Protein AF-A0A4Q3KQG5-F1 (afdb_monomer_lite)

pLDDT: mean 88.81, std 13.02, range [43.44, 97.62]

Secondary structure (DSSP, 8-state):
--HHHHHHHSSSPPEE-TTT--SS-EEEEETTTEEEEEEGGGTEEEETTSS-EESHHHHHHHH-TT--HHHHHHHHHTTTTPPPSS----------TT---HHHHHHHSEEP-TTSHHHHIIIIIS---HHHHHHHHHTT-EEE-GGG-EEE-

Sequence (153 aa):
MNCAALLERMPPPWRLDKAESTRECLKYRRGQGEIIIVNHGGHGWWDAGSTAKGDVFGLVQHLRPDLNFGHARKLLREMVGLQPSFPEHERVRSRGEGGAPAAERWSAAKPLRPGSRAWRYLAEVRRLPGPVLRAAAAADAIREGAYGTAWFA

Foldseek 3Di:
DFLLLVQCPDPVHWDWPPVPADLAWIWTDDDPQWIKIAGPLRQKIDTPVDRQIDGNLSSCCVVPVVDDSVRSVVVCVVCPPPDHPDHSPPPPPPCPVVPPPPVVQLVPFAQDDPPFLQNCCCCVVVVDDPVVSVVCSVVSQWTQHPPRHIDGD

Structure (mmCIF, N/CA/C/O backbone):
data_AF-A0A4Q3KQG5-F1
#
_entry.id   AF-A0A4Q3KQG5-F1
#
loop_
_atom_site.group_PDB
_atom_site.id
_atom_site.type_symbol
_atom_site.label_atom_id
_atom_site.label_alt_id
_atom_site.label_comp_id
_atom_site.label_asym_id
_atom_site.label_entity_id
_atom_site.label_seq_id
_atom_site.pdbx_PDB_ins_code
_atom_site.Cartn_x
_atom_site.Cartn_y
_atom_site.Cartn_z
_atom_site.occupancy
_atom_site.B_iso_or_equiv
_atom_site.auth_seq_id
_atom_site.auth_comp_id
_atom_site.auth_asym_id
_atom_site.auth_atom_id
_atom_site.pdbx_PDB_model_num
ATOM 1 N N . MET A 1 1 ? -15.084 -6.776 4.725 1.00 81.62 1 MET A N 1
ATOM 2 C CA . MET A 1 1 ? -15.107 -5.914 5.927 1.00 81.62 1 MET A CA 1
ATOM 3 C C . MET A 1 1 ? -13.943 -4.952 5.832 1.00 81.62 1 MET A C 1
ATOM 5 O O . MET A 1 1 ? -12.859 -5.401 5.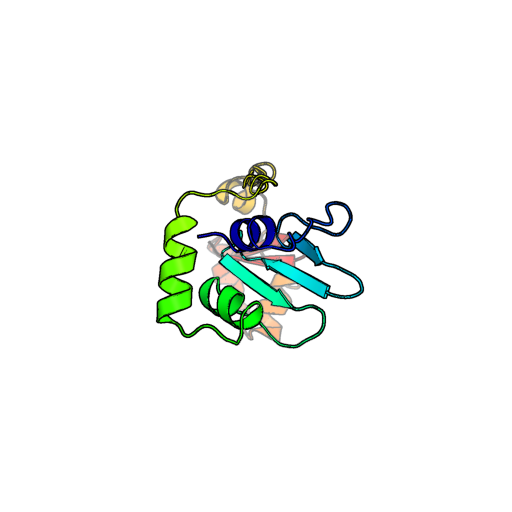473 1.00 81.62 1 MET A O 1
ATOM 9 N N . ASN A 1 2 ? -14.198 -3.662 6.052 1.00 90.06 2 ASN A N 1
ATOM 10 C CA . ASN A 1 2 ? -13.266 -2.579 5.750 1.00 90.06 2 ASN A CA 1
ATOM 11 C C . ASN A 1 2 ? -12.770 -1.928 7.057 1.00 90.06 2 ASN A C 1
ATOM 13 O O . ASN A 1 2 ? -13.576 -1.505 7.886 1.00 90.06 2 ASN A O 1
ATOM 17 N N . CYS A 1 3 ? -11.451 -1.860 7.242 1.00 94.69 3 CYS A N 1
ATOM 18 C CA . CYS A 1 3 ? -10.794 -1.274 8.411 1.00 94.69 3 CYS A CA 1
ATOM 19 C C . CYS A 1 3 ? -11.150 0.208 8.594 1.00 94.69 3 CYS A C 1
ATOM 21 O O . CYS A 1 3 ? -11.302 0.664 9.723 1.00 94.69 3 CYS A O 1
ATOM 23 N N . ALA A 1 4 ? -11.353 0.948 7.502 1.00 93.94 4 ALA A N 1
ATOM 24 C CA . ALA A 1 4 ? -11.764 2.346 7.555 1.00 93.94 4 ALA A CA 1
ATOM 25 C C . ALA A 1 4 ? -13.156 2.512 8.189 1.00 93.94 4 ALA A C 1
ATOM 27 O O . ALA A 1 4 ? -13.348 3.365 9.052 1.00 93.94 4 ALA A O 1
ATOM 28 N N . ALA A 1 5 ? -14.111 1.642 7.838 1.00 93.44 5 ALA A N 1
ATOM 29 C CA . ALA A 1 5 ? -15.452 1.677 8.421 1.00 93.44 5 ALA A CA 1
ATOM 30 C C . ALA A 1 5 ? -15.425 1.406 9.938 1.00 93.44 5 ALA A C 1
ATOM 32 O O . ALA A 1 5 ? -16.149 2.054 10.692 1.00 93.44 5 ALA A O 1
ATOM 33 N N . LEU A 1 6 ? -14.562 0.486 10.390 1.00 94.50 6 LEU A N 1
ATOM 34 C CA . LEU A 1 6 ? -14.341 0.219 11.815 1.00 94.50 6 LEU A CA 1
ATOM 35 C C . LEU A 1 6 ? -13.820 1.470 12.543 1.00 94.50 6 LEU A C 1
ATOM 37 O O . LEU A 1 6 ? -14.382 1.861 13.565 1.00 94.50 6 LEU A O 1
ATOM 41 N N . LEU A 1 7 ? -12.783 2.114 12.001 1.00 95.00 7 LEU A N 1
ATOM 42 C CA . LEU A 1 7 ? -12.155 3.304 12.589 1.00 95.00 7 LEU A CA 1
ATOM 43 C C . LEU A 1 7 ? -13.133 4.477 12.742 1.00 95.00 7 LEU A C 1
ATOM 45 O O . LEU A 1 7 ? -13.139 5.150 13.772 1.00 95.00 7 LEU A O 1
ATOM 49 N N . GLU A 1 8 ? -13.989 4.699 11.747 1.00 93.06 8 GLU A N 1
ATOM 50 C CA . GLU A 1 8 ? -14.978 5.782 11.764 1.00 93.06 8 GLU A CA 1
ATOM 51 C C . GLU A 1 8 ? -16.131 5.536 12.749 1.00 93.06 8 GLU A C 1
ATOM 53 O O . GLU A 1 8 ? -16.703 6.485 13.285 1.00 93.06 8 GLU A O 1
ATOM 58 N N . ARG A 1 9 ? -16.489 4.268 12.988 1.00 90.81 9 ARG A N 1
ATOM 59 C CA . ARG A 1 9 ? -17.608 3.873 13.863 1.00 90.81 9 ARG A CA 1
ATOM 60 C C . ARG A 1 9 ? -17.202 3.707 15.324 1.00 90.81 9 ARG A C 1
ATOM 62 O O . ARG A 1 9 ? -18.060 3.778 16.202 1.00 90.81 9 ARG A O 1
ATOM 69 N N . MET A 1 10 ? -15.926 3.453 15.594 1.00 88.19 10 MET A N 1
ATOM 70 C CA . MET A 1 10 ? -15.432 3.243 16.950 1.00 88.19 10 MET A CA 1
ATOM 71 C C . MET A 1 10 ? -15.351 4.550 17.748 1.00 88.19 10 MET A C 1
ATOM 73 O O . MET A 1 10 ? -14.729 5.488 17.273 1.00 88.19 10 MET A O 1
ATOM 77 N N . PRO A 1 11 ? -15.883 4.628 18.979 1.00 87.31 11 PRO A N 1
ATOM 78 C CA . PRO A 1 11 ? -15.710 5.798 19.837 1.00 87.31 11 PRO A CA 1
ATOM 79 C C . PRO A 1 11 ? -14.364 5.764 20.604 1.00 87.31 11 PRO A C 1
ATOM 81 O O . PRO A 1 11 ? -14.019 4.720 21.161 1.00 87.31 11 PRO A O 1
ATOM 84 N N . PRO A 1 12 ? -13.614 6.884 20.696 1.00 88.31 12 PRO A N 1
ATOM 85 C CA . PRO A 1 12 ? -13.819 8.118 19.943 1.00 88.31 12 PRO A CA 1
ATOM 86 C C . PRO A 1 12 ? -13.478 7.924 18.453 1.00 88.31 12 PRO A C 1
ATOM 88 O O . PRO A 1 12 ? -12.493 7.239 18.153 1.00 88.31 12 PRO A O 1
ATOM 91 N N . PRO A 1 13 ? -14.267 8.526 17.537 1.00 88.50 13 PRO A N 1
ATOM 92 C CA . PRO A 1 13 ? -14.144 8.283 16.105 1.00 88.50 13 PRO A CA 1
ATOM 93 C C . PRO A 1 13 ? -12.810 8.778 15.574 1.00 88.50 13 PRO A C 1
ATOM 95 O O . PRO A 1 13 ? -12.395 9.914 15.828 1.00 88.50 13 PRO A O 1
ATOM 98 N N . TRP A 1 14 ? -12.167 7.927 14.784 1.00 94.50 14 TRP A N 1
ATOM 99 C CA . TRP A 1 14 ? -11.027 8.328 13.980 1.00 94.50 14 TRP A CA 1
ATOM 100 C C . TRP A 1 14 ? -11.504 9.177 12.808 1.00 94.50 14 TRP A C 1
ATOM 102 O O . TRP A 1 14 ? -12.531 8.896 12.187 1.00 94.50 14 TRP A O 1
ATOM 112 N N . ARG A 1 15 ? -10.742 10.219 12.483 1.00 93.38 15 ARG A N 1
ATOM 113 C CA . ARG A 1 15 ? -11.050 11.118 11.372 1.00 93.38 15 ARG A CA 1
ATOM 114 C C . ARG A 1 15 ? -10.072 10.896 10.236 1.00 93.38 15 ARG A C 1
ATOM 116 O O . ARG A 1 15 ? -8.865 10.841 10.456 1.00 93.38 15 ARG A O 1
ATOM 123 N N . LEU A 1 16 ? -10.600 10.795 9.024 1.00 92.94 16 LEU A N 1
ATOM 124 C CA . LEU A 1 16 ? -9.782 10.723 7.825 1.00 92.94 16 LEU A CA 1
ATOM 125 C C . LEU A 1 16 ? -9.052 12.053 7.605 1.00 92.94 16 LEU A C 1
ATOM 127 O O . LEU A 1 16 ? -9.684 13.102 7.463 1.00 92.94 16 LEU A O 1
ATOM 131 N N . ASP A 1 17 ? -7.730 11.990 7.511 1.00 91.94 17 ASP A N 1
ATOM 132 C CA . ASP A 1 17 ? -6.897 13.078 7.020 1.00 91.94 17 ASP A CA 1
ATOM 133 C C . ASP A 1 17 ? -6.852 13.008 5.492 1.00 91.94 17 ASP A C 1
ATOM 135 O O . ASP A 1 17 ? -6.023 12.317 4.898 1.00 91.94 17 ASP A O 1
ATOM 139 N N . LYS A 1 18 ? -7.799 13.693 4.844 1.00 87.81 18 LYS A N 1
ATOM 140 C CA . LYS A 1 18 ? -7.926 13.686 3.379 1.00 87.81 18 LYS A CA 1
ATOM 141 C C . LYS A 1 18 ? -6.715 14.301 2.678 1.00 87.81 18 LYS A C 1
ATOM 143 O O . LYS A 1 18 ? -6.398 13.868 1.578 1.00 87.81 18 LYS A O 1
ATOM 148 N N . ALA A 1 19 ? -6.072 15.294 3.292 1.00 86.75 19 ALA A N 1
ATOM 149 C CA . ALA A 1 19 ? -4.945 16.002 2.689 1.00 86.75 19 ALA A CA 1
ATOM 150 C C . ALA A 1 19 ? -3.707 15.102 2.596 1.00 86.75 19 ALA A C 1
ATOM 152 O O . ALA A 1 19 ? -2.976 15.142 1.613 1.00 86.75 19 ALA A O 1
ATOM 153 N N . GLU A 1 20 ? -3.517 14.247 3.598 1.00 88.50 20 GLU A N 1
ATOM 154 C CA . GLU A 1 20 ? -2.361 13.359 3.698 1.00 88.50 20 GLU A CA 1
ATOM 155 C C . GLU A 1 20 ? -2.639 11.918 3.243 1.00 88.50 20 GLU A C 1
ATOM 157 O O . GLU A 1 20 ? -1.758 11.057 3.341 1.00 88.50 20 GLU A O 1
ATOM 162 N N . SER A 1 21 ? -3.853 11.634 2.772 1.00 90.25 21 SER A N 1
ATOM 163 C CA . SER A 1 21 ? -4.251 10.325 2.251 1.00 90.25 21 SER A CA 1
ATOM 164 C C . SER A 1 21 ? -3.989 10.208 0.753 1.00 90.25 21 SER A C 1
ATOM 166 O O . SER A 1 21 ? -4.119 11.166 -0.003 1.00 90.25 21 SER A O 1
ATOM 168 N N . THR A 1 22 ? -3.685 8.995 0.301 1.00 86.69 22 THR A N 1
ATOM 169 C CA . THR A 1 22 ? -3.646 8.646 -1.122 1.00 86.69 22 THR A CA 1
ATOM 170 C C . THR A 1 22 ? -4.701 7.593 -1.438 1.00 86.69 22 THR A C 1
ATOM 172 O O . THR A 1 22 ? -5.285 6.980 -0.546 1.00 86.69 22 THR A O 1
ATOM 175 N N . ARG A 1 23 ? -4.911 7.335 -2.733 1.00 79.88 23 ARG A N 1
ATOM 176 C CA . ARG A 1 23 ? -5.852 6.320 -3.231 1.00 79.88 23 ARG A CA 1
ATOM 177 C C . ARG A 1 23 ? -5.654 4.931 -2.607 1.00 79.88 23 ARG A C 1
ATOM 179 O O . ARG A 1 23 ? -6.626 4.215 -2.408 1.00 79.88 23 ARG A O 1
ATOM 186 N N . GLU A 1 24 ? -4.409 4.541 -2.338 1.00 85.56 24 GLU A N 1
ATOM 187 C CA . GLU A 1 24 ? -4.064 3.201 -1.834 1.00 85.56 24 GLU A CA 1
ATOM 188 C C . GLU A 1 24 ? -3.755 3.184 -0.326 1.00 85.56 24 GLU A C 1
ATOM 190 O O . GLU A 1 24 ? -3.673 2.106 0.263 1.00 85.56 24 GLU A O 1
ATOM 195 N N . CYS A 1 25 ? -3.598 4.359 0.296 1.00 91.38 25 CYS A N 1
ATOM 196 C CA . CYS A 1 25 ? -3.255 4.515 1.709 1.00 91.38 25 CYS A CA 1
ATOM 197 C C . CYS A 1 25 ? -4.068 5.658 2.331 1.00 91.38 25 CYS A C 1
ATOM 199 O O . CYS A 1 25 ? -3.725 6.832 2.173 1.00 91.38 25 CYS A O 1
ATOM 201 N N . LEU A 1 26 ? -5.115 5.310 3.075 1.00 93.31 26 LEU A N 1
ATOM 202 C CA . LEU A 1 26 ? -5.955 6.258 3.803 1.00 93.31 26 LEU A CA 1
ATOM 203 C C . LEU A 1 26 ? -5.396 6.468 5.210 1.00 93.31 26 LEU A C 1
ATOM 205 O O . LEU A 1 26 ? -5.257 5.510 5.971 1.00 93.31 26 LEU A O 1
ATOM 209 N N . LYS A 1 27 ? -5.084 7.711 5.573 1.00 94.69 27 LYS A N 1
ATOM 210 C CA . LYS A 1 27 ? -4.557 8.062 6.894 1.00 94.69 27 LYS A CA 1
ATOM 211 C C . LYS A 1 27 ? -5.692 8.501 7.814 1.00 94.69 27 LYS A C 1
ATOM 213 O O . LYS A 1 27 ? -6.305 9.544 7.605 1.00 94.69 27 LYS A O 1
ATOM 218 N N . TYR A 1 28 ? -5.941 7.730 8.860 1.00 95.50 28 TYR A N 1
ATOM 219 C CA . TYR A 1 28 ? -6.895 8.048 9.914 1.00 95.50 28 TYR A CA 1
ATOM 220 C C . TYR A 1 28 ? -6.160 8.556 11.145 1.00 95.50 28 TYR A C 1
ATOM 222 O O . TYR A 1 28 ? -5.167 7.966 11.563 1.00 95.50 28 TYR A O 1
ATOM 230 N N . ARG A 1 29 ? -6.659 9.636 11.748 1.00 94.94 29 ARG A N 1
ATOM 231 C CA . ARG A 1 29 ? -6.074 10.251 12.941 1.00 94.94 29 ARG A CA 1
ATOM 232 C C . ARG A 1 29 ? -7.052 10.297 14.097 1.00 94.94 29 ARG A C 1
ATOM 234 O O . ARG A 1 29 ? -8.256 10.491 13.899 1.00 94.94 29 ARG A O 1
ATOM 241 N N . ARG A 1 30 ? -6.513 10.187 15.304 1.00 92.50 30 ARG A N 1
ATOM 242 C CA . ARG A 1 30 ? -7.246 10.380 16.552 1.00 92.50 30 ARG A CA 1
ATOM 243 C C . ARG A 1 30 ? -6.320 11.035 17.571 1.00 92.50 30 ARG A C 1
ATOM 245 O O . ARG A 1 30 ? -5.176 10.631 17.713 1.00 92.50 30 ARG A O 1
ATOM 252 N N . GLY A 1 31 ? -6.795 12.092 18.225 1.00 83.12 31 GLY A N 1
ATOM 253 C CA . GLY A 1 31 ? -5.991 12.826 19.205 1.00 83.12 31 GLY A CA 1
ATOM 254 C C . GLY A 1 31 ? -4.625 13.297 18.679 1.00 83.12 31 GLY A C 1
ATOM 255 O O . GLY A 1 31 ? -4.411 13.462 17.474 1.00 83.12 31 GLY A O 1
ATOM 256 N N . GLN A 1 32 ? -3.696 13.527 19.607 1.00 82.44 32 GLN A N 1
ATOM 257 C CA . GLN A 1 32 ? -2.328 13.924 19.292 1.00 82.44 32 GLN A CA 1
ATOM 258 C C . GLN A 1 32 ? -1.473 12.679 19.033 1.00 82.44 32 GLN A C 1
ATOM 260 O O . GLN A 1 32 ? -1.213 11.897 19.942 1.00 82.44 32 GLN A O 1
ATOM 265 N N . GLY A 1 33 ? -1.001 12.519 17.797 1.00 81.12 33 GLY A N 1
ATOM 266 C CA . GLY A 1 33 ? 0.003 11.511 17.444 1.00 81.12 33 GLY A CA 1
ATOM 267 C C . GLY A 1 33 ? -0.523 10.113 17.108 1.00 81.12 33 GLY A C 1
ATOM 268 O O . GLY A 1 33 ? 0.261 9.319 16.598 1.00 81.12 33 GLY A O 1
ATOM 269 N N . GLU A 1 34 ? -1.811 9.803 17.296 1.00 93.56 34 GLU A N 1
ATOM 270 C CA . GLU A 1 34 ? -2.348 8.512 16.847 1.00 93.56 34 GLU A CA 1
ATOM 271 C C . GLU A 1 34 ? -2.696 8.575 15.356 1.00 93.56 34 GLU A C 1
ATOM 273 O O . GLU A 1 34 ? -3.536 9.373 14.919 1.00 93.56 34 GLU A O 1
ATOM 278 N N . ILE A 1 35 ? -2.043 7.726 14.561 1.00 96.06 35 ILE A N 1
ATOM 279 C CA . ILE A 1 35 ? -2.251 7.649 13.116 1.00 96.06 35 ILE A CA 1
ATOM 280 C C . ILE A 1 35 ? -2.299 6.177 12.708 1.00 96.06 35 ILE A C 1
ATOM 282 O O . ILE A 1 35 ? -1.301 5.468 12.794 1.00 96.06 35 ILE A O 1
ATOM 286 N N . ILE A 1 36 ? -3.450 5.739 12.205 1.00 97.00 36 ILE A N 1
ATOM 287 C CA . ILE A 1 36 ? -3.632 4.414 11.611 1.00 97.00 36 ILE A CA 1
ATOM 288 C C . ILE A 1 36 ? -3.770 4.594 10.106 1.00 97.00 36 ILE A C 1
ATOM 290 O O . ILE A 1 36 ? -4.558 5.411 9.630 1.00 97.00 36 ILE A O 1
ATOM 294 N N . ILE A 1 37 ? -3.003 3.828 9.343 1.00 96.50 37 ILE A N 1
ATOM 295 C CA . ILE A 1 37 ? -2.993 3.897 7.887 1.00 96.50 37 ILE A CA 1
ATOM 296 C C . ILE A 1 37 ? -3.660 2.643 7.348 1.00 96.50 37 ILE A C 1
ATOM 298 O O . ILE A 1 37 ? -3.148 1.538 7.506 1.00 96.50 37 ILE A O 1
ATOM 302 N N . VAL A 1 38 ? -4.807 2.827 6.703 1.00 96.19 38 VAL A N 1
ATOM 303 C CA . VAL A 1 38 ? -5.584 1.768 6.062 1.00 96.19 38 VAL A CA 1
ATOM 304 C C . VAL A 1 38 ? -5.124 1.616 4.617 1.00 96.19 38 VAL A C 1
ATOM 306 O O . VAL A 1 38 ? -5.054 2.591 3.871 1.00 96.19 38 VAL A O 1
ATOM 309 N N . ASN A 1 39 ? -4.814 0.390 4.213 1.00 93.62 39 ASN A N 1
ATOM 310 C CA . ASN A 1 39 ? -4.291 0.062 2.891 1.00 93.62 39 ASN A CA 1
ATOM 311 C C . ASN A 1 39 ? -4.992 -1.177 2.307 1.00 93.62 39 ASN A C 1
ATOM 313 O O . ASN A 1 39 ? -5.991 -1.664 2.844 1.00 93.62 39 ASN A O 1
ATOM 317 N N . HIS A 1 40 ? -4.499 -1.663 1.163 1.00 92.38 40 HIS A N 1
ATOM 318 C CA . HIS A 1 40 ? -5.027 -2.854 0.486 1.00 92.38 40 HIS A CA 1
ATOM 319 C C . HIS A 1 40 ? -6.548 -2.787 0.257 1.00 92.38 40 HIS A C 1
ATOM 321 O O . HIS A 1 40 ? -7.268 -3.752 0.509 1.00 92.38 40 HIS A O 1
ATOM 327 N N . GLY A 1 41 ? -7.043 -1.624 -0.182 1.00 87.94 41 GLY A N 1
ATOM 328 C CA . GLY A 1 41 ? -8.474 -1.406 -0.420 1.00 87.94 41 GLY A CA 1
ATOM 329 C C . GLY A 1 41 ? -9.339 -1.509 0.839 1.00 87.94 41 GLY A C 1
ATOM 330 O O . GLY A 1 41 ? -10.487 -1.915 0.753 1.00 87.94 41 GLY A O 1
ATOM 331 N N . GLY A 1 42 ? -8.795 -1.210 2.022 1.00 91.44 42 GLY A N 1
ATOM 332 C CA . GLY A 1 42 ? -9.537 -1.307 3.280 1.00 91.44 42 GLY A CA 1
ATOM 333 C C . GLY A 1 42 ? -9.366 -2.629 4.022 1.00 91.44 42 GLY A C 1
ATOM 334 O O . GLY A 1 42 ? -9.871 -2.772 5.134 1.00 91.44 42 GLY A O 1
ATOM 335 N N . HIS A 1 43 ? -8.662 -3.604 3.448 1.00 93.31 43 HIS A N 1
ATOM 336 C CA . HIS A 1 43 ? -8.487 -4.919 4.068 1.00 93.31 43 HIS A CA 1
ATOM 337 C C . HIS A 1 43 ? -7.264 -5.026 4.977 1.00 93.31 43 HIS A C 1
ATOM 339 O O . HIS A 1 43 ? -7.182 -5.976 5.753 1.00 93.31 43 HIS A O 1
ATOM 345 N N . GLY A 1 44 ? -6.345 -4.065 4.902 1.00 95.69 44 GLY A N 1
ATOM 346 C CA . GLY A 1 44 ? -5.169 -4.012 5.757 1.00 95.69 44 GLY A CA 1
ATOM 347 C C . GLY A 1 44 ? -5.040 -2.680 6.480 1.00 95.69 44 GLY A C 1
ATOM 348 O O . GLY A 1 44 ? -5.637 -1.671 6.095 1.00 95.69 44 GLY A O 1
ATOM 349 N N . TRP A 1 45 ? -4.235 -2.686 7.534 1.00 97.62 45 TRP A N 1
ATOM 350 C CA . TRP A 1 45 ? -3.842 -1.480 8.247 1.00 97.62 45 TRP A CA 1
ATOM 351 C C . TRP A 1 45 ? -2.444 -1.625 8.849 1.00 97.62 45 TRP A C 1
ATOM 353 O O . TRP A 1 45 ? -1.944 -2.739 9.034 1.00 97.62 45 TRP A O 1
ATOM 363 N N . TRP A 1 46 ? -1.839 -0.491 9.187 1.00 97.62 46 TRP A N 1
ATOM 364 C CA . TRP A 1 46 ? -0.672 -0.408 10.060 1.00 97.62 46 TRP A CA 1
ATOM 365 C C . TRP A 1 46 ? -0.698 0.883 10.887 1.00 97.62 46 TRP A C 1
ATOM 367 O O . TRP A 1 46 ? -1.315 1.872 10.489 1.00 97.62 46 TRP A O 1
ATOM 377 N N . ASP A 1 47 ? -0.068 0.856 12.056 1.00 96.69 47 ASP A N 1
ATOM 378 C CA . ASP A 1 47 ? 0.049 1.993 12.974 1.00 96.69 47 ASP A CA 1
ATOM 379 C C . ASP A 1 47 ? 1.338 2.766 12.704 1.00 96.69 47 ASP A C 1
ATOM 381 O O . ASP A 1 47 ? 2.424 2.194 12.734 1.00 96.69 47 ASP A O 1
ATOM 385 N N . ALA A 1 48 ? 1.232 4.070 12.440 1.00 94.69 48 ALA A N 1
ATOM 386 C CA . ALA A 1 48 ? 2.394 4.887 12.106 1.00 94.69 48 ALA A CA 1
ATOM 387 C C . ALA A 1 48 ? 3.332 5.134 13.297 1.00 94.69 48 ALA A C 1
ATOM 389 O O . ALA A 1 48 ? 4.491 5.491 13.091 1.00 94.69 48 ALA A O 1
ATOM 390 N N . GLY A 1 49 ? 2.839 4.966 14.526 1.00 93.00 49 GLY A N 1
ATOM 391 C CA . GLY A 1 49 ? 3.628 5.100 15.747 1.00 93.00 49 GLY A CA 1
ATOM 392 C C . GLY A 1 49 ? 4.298 3.801 16.201 1.00 93.00 49 GLY A C 1
ATOM 393 O O . GLY A 1 49 ? 5.054 3.825 17.171 1.00 93.00 49 GLY A O 1
ATOM 394 N N . SER A 1 50 ? 4.034 2.666 15.544 1.00 93.12 50 SER A N 1
ATOM 395 C CA . SER A 1 50 ? 4.550 1.360 15.961 1.00 93.12 50 SER A CA 1
ATOM 396 C C . SER A 1 50 ? 4.826 0.429 14.771 1.00 93.12 50 SER A C 1
ATOM 398 O O . SER A 1 50 ? 4.848 0.840 13.615 1.00 93.12 50 SER A O 1
ATOM 400 N N . THR A 1 51 ? 5.103 -0.847 15.043 1.00 95.62 51 THR A N 1
ATOM 401 C CA . THR A 1 51 ? 5.249 -1.891 14.013 1.00 95.62 51 THR A CA 1
ATOM 402 C C . THR A 1 51 ? 3.972 -2.716 13.828 1.00 95.62 51 THR A C 1
ATOM 404 O O . THR A 1 51 ? 3.967 -3.678 13.051 1.00 95.62 51 THR A O 1
ATOM 407 N N . ALA A 1 52 ? 2.892 -2.361 14.536 1.00 97.31 52 ALA A N 1
ATOM 408 C CA . ALA A 1 52 ? 1.632 -3.085 14.506 1.00 97.31 52 ALA A CA 1
ATOM 409 C C . ALA A 1 52 ? 0.942 -2.946 13.143 1.00 97.31 52 ALA A C 1
ATOM 411 O O . ALA A 1 52 ? 0.885 -1.869 12.549 1.00 97.31 52 ALA A O 1
ATOM 412 N N . LYS A 1 53 ? 0.429 -4.069 12.640 1.00 97.62 53 LYS A N 1
ATOM 413 C CA . LYS A 1 53 ? -0.268 -4.177 11.358 1.00 97.62 53 LYS A CA 1
ATOM 414 C C . LYS A 1 53 ? -1.109 -5.439 11.326 1.00 97.62 53 LYS A C 1
ATOM 416 O O . LYS A 1 53 ? -0.833 -6.387 12.061 1.00 97.62 53 LYS A O 1
ATOM 421 N N . GLY A 1 54 ? -2.073 -5.496 10.420 1.00 97.38 54 GLY A N 1
ATOM 422 C CA . GLY A 1 54 ? -2.841 -6.715 10.216 1.00 97.38 54 GLY A CA 1
ATOM 423 C C . GLY A 1 54 ? -4.110 -6.497 9.419 1.00 97.38 54 GLY A C 1
ATOM 424 O O . GLY A 1 54 ? -4.203 -5.592 8.591 1.00 97.38 54 GLY A O 1
ATOM 425 N N . ASP A 1 55 ? -5.079 -7.360 9.690 1.00 96.19 55 ASP A N 1
ATOM 426 C CA . ASP A 1 55 ? -6.427 -7.294 9.148 1.00 96.19 55 ASP A CA 1
ATOM 427 C C . ASP A 1 55 ? -7.388 -6.601 10.129 1.00 96.19 55 ASP A C 1
ATOM 429 O O . ASP A 1 55 ? -6.998 -6.092 11.183 1.00 96.19 55 ASP A O 1
ATOM 433 N N . VAL A 1 56 ? -8.678 -6.608 9.798 1.00 95.50 56 VAL A N 1
ATOM 434 C CA . VAL A 1 56 ? -9.718 -5.981 10.619 1.00 95.50 56 VAL A CA 1
ATOM 435 C C . VAL A 1 56 ? -9.858 -6.60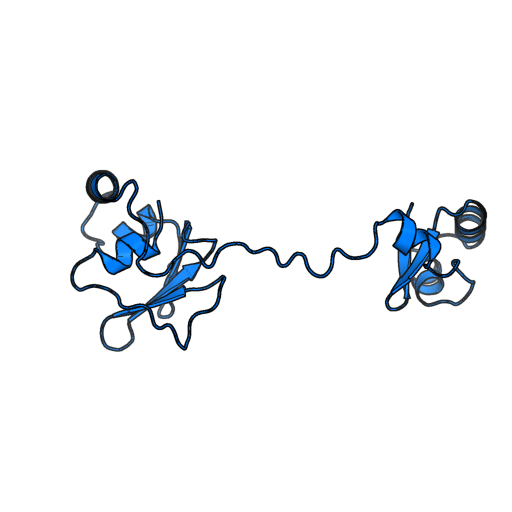2 12.020 1.00 95.50 56 VAL A C 1
ATOM 437 O O . VAL A 1 56 ? -10.225 -5.893 12.953 1.00 95.50 56 VAL A O 1
ATOM 440 N N . PHE A 1 57 ? -9.548 -7.890 12.210 1.00 95.81 57 PHE A N 1
ATOM 441 C CA . PHE A 1 57 ? -9.581 -8.515 13.538 1.00 95.81 57 PHE A CA 1
ATOM 442 C C . PHE A 1 57 ? -8.404 -8.035 14.377 1.00 95.81 57 PHE A C 1
ATOM 444 O O . PHE A 1 57 ? -8.600 -7.606 15.516 1.00 95.81 57 PHE A O 1
ATOM 451 N N . GLY A 1 58 ? -7.210 -8.031 13.780 1.00 96.06 58 GLY A N 1
ATOM 452 C CA . GLY A 1 58 ? -6.019 -7.451 14.388 1.00 96.06 58 GLY A CA 1
ATOM 453 C C . GLY A 1 58 ? -6.225 -5.981 14.746 1.00 96.06 58 GLY A C 1
ATOM 454 O O . GLY A 1 58 ? -5.785 -5.553 15.806 1.00 96.06 58 GLY A O 1
ATOM 455 N N . LEU A 1 59 ? -6.962 -5.222 13.925 1.00 96.88 59 LEU A N 1
ATOM 456 C CA . LEU A 1 59 ? -7.278 -3.822 14.216 1.00 96.88 59 LEU A CA 1
ATOM 457 C C . LEU A 1 59 ? -8.157 -3.678 15.456 1.00 96.88 59 LEU A C 1
ATOM 459 O O . LEU A 1 59 ? -7.876 -2.839 16.307 1.00 96.88 59 LEU A O 1
ATOM 463 N N . VAL A 1 60 ? -9.203 -4.501 15.589 1.00 96.25 60 VAL A N 1
ATOM 464 C CA . VAL A 1 60 ? -10.046 -4.481 16.795 1.00 96.25 60 VAL A CA 1
ATOM 465 C C . VAL A 1 60 ? -9.205 -4.767 18.028 1.00 96.25 60 VAL A C 1
ATOM 467 O O . VAL A 1 60 ? -9.303 -4.028 19.000 1.00 96.25 60 VAL A O 1
ATOM 470 N N . GLN A 1 61 ? -8.366 -5.800 17.986 1.00 95.25 61 GLN A N 1
ATOM 471 C CA . GLN A 1 61 ? -7.523 -6.162 19.125 1.00 95.25 61 GLN A CA 1
ATOM 472 C C . GLN A 1 61 ? -6.461 -5.098 19.425 1.00 95.25 61 GLN A C 1
ATOM 474 O O . GLN A 1 61 ? -6.162 -4.859 20.588 1.00 95.25 61 GLN A O 1
ATOM 479 N N . HIS A 1 62 ? -5.937 -4.410 18.407 1.00 95.19 62 HIS A N 1
ATOM 480 C CA . HIS A 1 62 ? -5.013 -3.287 18.592 1.00 95.19 62 HIS A CA 1
ATOM 481 C C . HIS A 1 62 ? -5.684 -2.099 19.285 1.00 95.19 62 HIS A C 1
ATOM 483 O O . HIS A 1 62 ? -5.141 -1.533 20.227 1.00 95.19 62 HIS A O 1
ATOM 489 N N . LEU A 1 63 ? -6.893 -1.735 18.851 1.00 93.75 63 LEU A N 1
ATOM 490 C CA . LEU A 1 63 ? -7.634 -0.604 19.418 1.00 93.75 63 LEU A CA 1
ATOM 491 C C . LEU A 1 63 ? -8.296 -0.935 20.764 1.00 93.75 63 LEU A C 1
ATOM 493 O O . LEU A 1 63 ? -8.632 -0.025 21.523 1.00 93.75 63 LEU A O 1
ATOM 497 N N . ARG A 1 64 ? -8.542 -2.222 21.023 1.00 93.00 64 ARG A N 1
ATOM 498 C CA . ARG A 1 64 ? -9.218 -2.769 22.202 1.00 93.00 64 ARG A CA 1
ATOM 499 C C . ARG A 1 64 ? -8.490 -4.034 22.674 1.00 93.00 64 ARG A C 1
ATOM 501 O O . ARG A 1 64 ? -8.991 -5.143 22.466 1.00 93.00 64 ARG A O 1
ATOM 508 N N . PRO A 1 65 ? -7.314 -3.880 23.308 1.00 92.81 65 PRO A N 1
ATOM 509 C CA . PRO A 1 65 ? -6.493 -5.009 23.756 1.00 92.81 65 PRO A CA 1
ATOM 510 C C . PRO A 1 65 ? -7.178 -5.858 24.836 1.00 92.81 65 PRO A C 1
ATOM 512 O O . PRO A 1 65 ? -6.788 -6.998 25.067 1.00 92.81 65 PRO A O 1
ATOM 515 N N . ASP A 1 66 ? -8.231 -5.330 25.466 1.00 94.56 66 ASP A N 1
ATOM 516 C CA . ASP A 1 66 ? -9.106 -6.035 26.402 1.00 94.56 66 ASP A CA 1
ATOM 517 C C . ASP A 1 66 ? -9.988 -7.113 25.739 1.00 94.56 66 ASP A C 1
ATOM 519 O O . ASP A 1 66 ? -10.534 -7.986 26.420 1.00 94.56 66 ASP A O 1
ATOM 523 N N . LEU A 1 67 ? -10.155 -7.079 24.413 1.00 94.31 67 LEU A N 1
ATOM 524 C CA . LEU A 1 67 ? -11.068 -7.969 23.704 1.00 94.31 67 LEU A CA 1
ATOM 525 C C . LEU A 1 67 ? -10.362 -9.213 23.155 1.00 94.31 67 LEU A C 1
ATOM 527 O O . LEU A 1 67 ? -9.437 -9.149 22.346 1.00 94.31 67 LEU A O 1
ATOM 531 N N . ASN A 1 68 ? -10.884 -10.386 23.521 1.00 94.00 68 ASN A N 1
ATOM 532 C CA . ASN A 1 68 ? -10.515 -11.635 22.865 1.00 94.00 68 ASN A CA 1
ATOM 533 C C . ASN A 1 68 ? -11.110 -11.723 21.444 1.00 94.00 68 ASN A C 1
ATOM 535 O O . ASN A 1 68 ? -12.006 -10.967 21.056 1.00 94.00 68 ASN A O 1
ATOM 539 N N . PHE A 1 69 ? -10.650 -12.708 20.672 1.00 93.38 69 PHE A N 1
ATOM 540 C CA . PHE A 1 69 ? -11.092 -12.913 19.291 1.00 93.38 69 PHE A CA 1
ATOM 541 C C . PHE A 1 69 ? -12.616 -13.113 19.153 1.00 93.38 69 PHE A C 1
ATOM 543 O O . PHE A 1 69 ? -13.233 -12.645 18.195 1.00 93.38 69 PHE A O 1
ATOM 550 N N . GLY A 1 70 ? -13.258 -13.766 20.128 1.00 95.25 70 GLY A N 1
ATOM 551 C CA . GLY A 1 70 ? -14.710 -13.956 20.152 1.00 95.25 70 GLY A CA 1
ATOM 552 C C . GLY A 1 70 ? -15.477 -12.639 20.297 1.00 95.25 70 GLY A C 1
ATOM 553 O O . GLY A 1 70 ? -16.462 -12.418 19.586 1.00 95.25 70 GLY A O 1
ATOM 554 N N . HIS A 1 71 ? -14.997 -11.741 21.161 1.00 95.19 71 HIS A N 1
ATOM 555 C CA . HIS A 1 71 ? -15.532 -10.387 21.294 1.00 95.19 71 HIS A CA 1
ATOM 556 C C . HIS A 1 71 ? -15.317 -9.573 20.018 1.00 95.19 71 HIS A C 1
ATOM 558 O O . HIS A 1 71 ? -16.264 -8.947 19.540 1.00 95.19 71 HIS A O 1
ATOM 564 N N . ALA A 1 72 ? -14.125 -9.652 19.415 1.00 94.31 72 ALA A N 1
ATOM 565 C CA . ALA A 1 72 ? -13.845 -8.996 18.141 1.00 94.31 72 ALA A CA 1
ATOM 566 C C . ALA A 1 72 ? -14.818 -9.461 17.047 1.00 94.31 72 ALA A C 1
ATOM 568 O O . ALA A 1 72 ? -15.429 -8.638 16.372 1.00 94.31 72 ALA A O 1
ATOM 569 N N . ARG A 1 73 ? -15.071 -10.772 16.936 1.00 95.31 73 ARG A N 1
ATOM 570 C CA . ARG A 1 73 ? -16.060 -11.325 15.996 1.00 95.31 73 ARG A CA 1
ATOM 571 C C . ARG A 1 73 ? -17.475 -10.789 16.238 1.00 95.31 73 ARG A C 1
ATOM 573 O O . ARG A 1 73 ? -18.201 -10.557 15.273 1.00 95.31 73 ARG A O 1
ATOM 580 N N . LYS A 1 74 ? -17.889 -10.634 17.501 1.00 94.88 74 LYS A N 1
ATOM 581 C CA . LYS A 1 74 ? -19.218 -10.105 17.850 1.00 94.88 74 LYS A CA 1
ATOM 582 C C . LYS A 1 74 ? -19.348 -8.636 17.446 1.00 94.88 74 LYS A C 1
ATOM 584 O O . LYS A 1 74 ? -20.312 -8.301 16.772 1.00 94.88 74 LYS A O 1
ATOM 589 N N . LEU A 1 75 ? -18.355 -7.813 17.780 1.00 92.44 75 LEU A N 1
ATOM 590 C CA . LEU A 1 75 ? -18.306 -6.398 17.401 1.00 92.44 75 LEU A CA 1
ATOM 591 C C . LEU A 1 75 ? -18.335 -6.230 15.878 1.00 92.44 75 LEU A C 1
ATOM 593 O O . LEU A 1 75 ? -19.130 -5.475 15.332 1.00 92.44 75 LEU A O 1
ATOM 597 N N . LEU A 1 76 ? -17.510 -7.002 15.175 1.00 93.56 76 LEU A N 1
ATOM 598 C CA . LEU A 1 76 ? -17.402 -6.945 13.722 1.00 93.56 76 LEU A CA 1
ATOM 599 C C . LEU A 1 76 ? -18.682 -7.396 13.004 1.00 93.56 76 LEU A C 1
ATOM 601 O O . LEU A 1 76 ? -18.957 -6.936 11.899 1.00 93.56 76 LEU A O 1
ATOM 605 N N . ARG A 1 77 ? -19.508 -8.246 13.623 1.00 93.56 77 ARG A N 1
ATOM 606 C CA . ARG A 1 77 ? -20.798 -8.651 13.046 1.00 93.56 77 ARG A CA 1
ATOM 607 C C . ARG A 1 77 ? -21.731 -7.460 12.818 1.00 93.56 77 ARG A C 1
ATOM 609 O O . ARG A 1 77 ? -22.420 -7.434 11.806 1.00 93.56 77 ARG A O 1
ATOM 616 N N . GLU A 1 78 ? -21.718 -6.479 13.715 1.00 89.19 78 GLU A N 1
ATOM 617 C CA . GLU A 1 78 ? -22.537 -5.262 13.607 1.00 89.19 78 GLU A CA 1
ATOM 618 C C . GLU A 1 78 ? -22.039 -4.313 12.505 1.00 89.19 78 GLU A C 1
ATOM 620 O O . GLU A 1 78 ? -22.731 -3.372 12.129 1.00 89.19 78 GLU A O 1
ATOM 625 N N . MET A 1 79 ? -20.848 -4.573 11.958 1.00 87.62 79 MET A N 1
ATOM 626 C CA . MET A 1 79 ? -20.203 -3.739 10.944 1.00 87.62 79 MET A CA 1
ATOM 627 C C . MET A 1 79 ? -20.275 -4.320 9.531 1.00 87.62 79 MET A C 1
ATOM 629 O O . MET A 1 79 ? -19.789 -3.710 8.576 1.00 87.62 79 MET A O 1
ATOM 633 N N . VAL A 1 80 ? -20.887 -5.494 9.368 1.00 88.25 80 VAL A N 1
ATOM 634 C CA . VAL A 1 80 ? -21.053 -6.126 8.058 1.00 88.25 80 VAL A CA 1
ATOM 635 C C . VAL A 1 80 ? -21.914 -5.238 7.157 1.00 88.25 80 VAL A C 1
ATOM 637 O O . VAL A 1 80 ? -22.986 -4.789 7.544 1.00 88.25 80 VAL A O 1
ATOM 640 N N . GLY A 1 81 ? -21.432 -4.988 5.938 1.00 85.06 81 GLY A N 1
ATOM 641 C CA . GLY A 1 81 ? -22.114 -4.144 4.952 1.00 85.06 81 GLY A CA 1
ATOM 64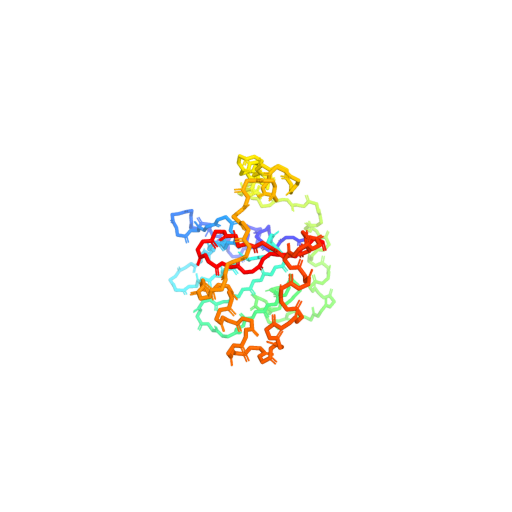2 C C . GLY A 1 81 ? -21.916 -2.638 5.152 1.00 85.06 81 GLY A C 1
ATOM 643 O O . GLY A 1 81 ? -22.297 -1.869 4.272 1.00 85.06 81 GLY A O 1
ATOM 644 N N . LEU A 1 82 ? -21.284 -2.203 6.249 1.00 86.75 82 LEU A N 1
ATOM 645 C CA . LEU A 1 82 ? -20.918 -0.801 6.418 1.00 86.75 82 LEU A CA 1
ATOM 646 C C . LEU A 1 82 ? -19.787 -0.430 5.459 1.00 86.75 82 LEU A C 1
ATOM 648 O O . LEU A 1 82 ? -18.777 -1.130 5.357 1.00 86.75 82 LEU A O 1
ATOM 652 N N . GLN A 1 83 ? -19.964 0.708 4.798 1.00 83.81 83 GLN A N 1
ATOM 653 C CA . GLN A 1 83 ? -18.957 1.325 3.948 1.00 83.81 83 GLN A CA 1
ATOM 654 C C . GLN A 1 83 ? -18.322 2.511 4.683 1.00 83.81 83 GLN A C 1
ATOM 656 O O . GLN A 1 83 ? -19.025 3.187 5.445 1.00 83.81 83 GLN A O 1
ATOM 661 N N . PRO A 1 84 ? -17.015 2.764 4.497 1.00 85.06 84 PRO A N 1
ATOM 662 C CA . PRO A 1 84 ? -16.397 3.980 5.004 1.00 85.06 84 PRO A CA 1
ATOM 663 C C . PRO A 1 84 ? -17.017 5.218 4.344 1.00 85.06 84 PRO A C 1
ATOM 665 O O . PRO A 1 84 ? -17.479 5.177 3.204 1.00 85.06 84 PRO A O 1
ATOM 668 N N . SER A 1 85 ? -17.026 6.331 5.073 1.00 79.94 85 SER A N 1
ATOM 669 C CA . SER A 1 85 ? -17.569 7.619 4.624 1.00 79.94 85 SER A CA 1
ATOM 670 C C . SER A 1 85 ? -16.799 8.218 3.450 1.00 79.94 85 SER A C 1
ATOM 672 O O . SER A 1 85 ? -17.341 9.023 2.690 1.00 79.94 85 SER A O 1
ATOM 674 N N . PHE A 1 86 ? -15.537 7.826 3.288 1.00 68.25 86 PHE A N 1
ATOM 675 C CA . PHE A 1 86 ? -14.792 8.090 2.075 1.00 68.25 86 PHE A CA 1
ATOM 676 C C . PHE A 1 86 ? -15.049 6.943 1.103 1.00 68.25 86 PHE A C 1
ATOM 678 O O . PHE A 1 86 ? -14.711 5.805 1.442 1.00 68.25 86 PHE A O 1
ATOM 685 N N . PRO A 1 87 ? -15.646 7.207 -0.074 1.00 57.72 87 PRO A N 1
ATOM 686 C CA . PRO A 1 87 ? -15.841 6.155 -1.052 1.00 57.72 87 PRO A CA 1
ATOM 687 C C . PRO A 1 87 ? -14.475 5.542 -1.335 1.00 57.72 87 PRO A C 1
ATOM 689 O O . PRO A 1 87 ? -13.498 6.280 -1.509 1.00 57.72 87 PRO A O 1
ATOM 692 N N . GLU A 1 88 ? -14.403 4.204 -1.340 1.00 53.91 88 GLU A N 1
ATOM 693 C CA . GLU A 1 88 ? -13.302 3.498 -1.987 1.00 53.91 88 GLU A CA 1
ATOM 694 C C . GLU A 1 88 ? -13.089 4.231 -3.294 1.00 53.91 88 GLU A C 1
ATOM 696 O O . GLU A 1 88 ? -14.004 4.293 -4.112 1.00 53.91 88 GLU A O 1
ATOM 701 N N . HIS A 1 89 ? -11.958 4.926 -3.397 1.00 53.62 89 HIS A N 1
ATOM 702 C CA . HIS A 1 89 ? -11.655 5.737 -4.551 1.00 53.62 89 HIS A CA 1
ATOM 703 C C . HIS A 1 89 ? -11.721 4.757 -5.702 1.00 53.62 89 HIS A C 1
ATOM 705 O O . HIS A 1 89 ? -10.863 3.869 -5.791 1.00 53.62 89 HIS A O 1
ATOM 711 N N . GLU A 1 90 ? -12.830 4.839 -6.443 1.00 44.81 90 GLU A N 1
ATOM 712 C CA . GLU A 1 90 ? -13.281 3.750 -7.283 1.00 44.81 90 GLU A CA 1
ATOM 713 C C . GLU A 1 90 ? -12.069 3.391 -8.118 1.00 44.81 90 GLU A C 1
ATOM 715 O O . GLU A 1 90 ? -11.347 4.283 -8.594 1.00 44.81 90 GLU A O 1
ATOM 720 N N . ARG A 1 91 ? -11.764 2.098 -8.236 1.00 44.47 91 ARG A N 1
ATOM 721 C CA . ARG A 1 91 ? -10.857 1.665 -9.288 1.00 44.47 91 ARG A CA 1
ATOM 722 C C . ARG A 1 91 ? -11.570 1.941 -10.617 1.00 44.47 91 ARG A C 1
ATOM 724 O O . ARG A 1 91 ? -11.793 1.032 -11.406 1.00 44.47 91 ARG A O 1
ATOM 731 N N . VAL A 1 92 ? -11.753 3.213 -10.961 1.00 43.44 92 VAL A N 1
ATOM 732 C CA . VAL A 1 92 ? -11.213 3.732 -12.193 1.00 43.44 92 VAL A CA 1
ATOM 733 C C . VAL A 1 92 ? -9.743 3.316 -12.146 1.00 43.44 92 VAL A C 1
ATOM 735 O O . VAL A 1 92 ? -8.837 4.077 -11.818 1.00 43.44 92 VAL A O 1
ATOM 738 N N . ARG A 1 93 ? -9.484 2.048 -12.518 1.00 45.03 93 ARG A N 1
ATOM 739 C CA . ARG A 1 93 ? -8.424 1.809 -13.479 1.00 45.03 93 ARG A CA 1
ATOM 740 C C . ARG A 1 93 ? -8.630 2.976 -14.413 1.00 45.03 93 ARG A C 1
ATOM 742 O O . ARG A 1 93 ? -9.686 3.035 -15.053 1.00 45.03 93 ARG A O 1
ATOM 749 N N . SER A 1 94 ? -7.702 3.934 -14.448 1.00 43.97 94 SER A N 1
ATOM 750 C CA . SER A 1 94 ? -7.629 4.653 -15.694 1.00 43.97 94 SER A CA 1
ATOM 751 C C . SER A 1 94 ? -7.645 3.507 -16.703 1.00 43.97 94 SER A C 1
ATOM 753 O O . SER A 1 94 ? -6.897 2.523 -16.589 1.00 43.97 94 SER A O 1
ATOM 755 N N . ARG A 1 95 ? -8.583 3.537 -17.642 1.00 47.44 95 ARG A N 1
ATOM 756 C CA . ARG A 1 95 ? -8.181 3.133 -18.972 1.00 47.44 95 ARG A CA 1
ATOM 757 C C . ARG A 1 95 ? -6.987 4.046 -19.230 1.00 47.44 95 ARG A C 1
ATOM 759 O O . ARG A 1 95 ? -7.180 5.142 -19.729 1.00 47.44 95 ARG A O 1
ATOM 766 N N . GLY A 1 96 ? -5.816 3.697 -18.683 1.00 45.91 96 GLY A N 1
ATOM 767 C CA . GLY A 1 96 ? -4.555 4.311 -19.004 1.00 45.91 96 GLY A CA 1
ATOM 768 C C . GLY A 1 96 ? -4.545 4.049 -20.472 1.00 45.91 96 GLY A C 1
ATOM 769 O O . GLY A 1 96 ? -4.568 2.869 -20.826 1.00 45.91 96 GLY A O 1
ATOM 770 N N . GLU A 1 97 ? -4.809 5.128 -21.212 1.00 49.50 97 GLU A N 1
ATOM 771 C CA . GLU A 1 97 ? -5.087 5.200 -22.640 1.00 49.50 97 GLU A CA 1
ATOM 772 C C . GLU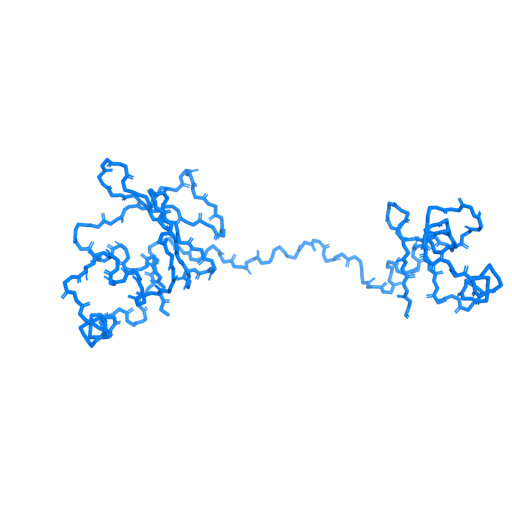 A 1 97 ? -4.712 3.877 -23.255 1.00 49.50 97 GLU A C 1
ATOM 774 O O . GLU A 1 97 ? -3.513 3.627 -23.341 1.00 49.50 97 GLU A O 1
ATOM 779 N N . GLY A 1 98 ? -5.705 2.987 -23.431 1.00 50.97 98 GLY A N 1
ATOM 780 C CA . GLY A 1 98 ? -5.477 1.547 -23.553 1.00 50.97 98 GLY A CA 1
ATOM 781 C C . GLY A 1 98 ? -4.242 1.318 -24.396 1.00 50.97 98 GLY A C 1
ATOM 782 O O . GLY A 1 98 ? -4.309 1.544 -25.602 1.00 50.97 98 GLY A O 1
ATOM 783 N N . GLY A 1 99 ? -3.109 1.035 -23.733 1.00 62.34 99 GLY A N 1
ATOM 784 C CA . GLY A 1 99 ? -1.821 1.086 -24.412 1.00 62.34 99 GLY A CA 1
ATOM 785 C C . GLY A 1 99 ? -1.948 0.197 -25.628 1.00 62.34 99 GLY A C 1
ATOM 786 O O . GLY A 1 99 ? -2.555 -0.870 -25.486 1.00 62.34 99 GLY A O 1
ATOM 787 N N . ALA A 1 100 ? -1.476 0.671 -26.789 1.00 71.94 100 ALA A N 1
ATOM 788 C CA . ALA A 1 100 ? -1.754 0.026 -28.068 1.00 71.94 100 ALA A CA 1
ATOM 789 C C . ALA A 1 100 ? -1.698 -1.509 -27.910 1.00 71.94 100 ALA A C 1
ATOM 791 O O . ALA A 1 100 ? -0.792 -2.010 -27.211 1.00 71.94 100 ALA A O 1
ATOM 792 N N . PRO A 1 101 ? -2.689 -2.253 -28.445 1.00 84.69 101 PRO A N 1
ATOM 793 C CA . PRO A 1 101 ? -2.758 -3.703 -28.339 1.00 84.69 101 PRO A CA 1
ATOM 794 C C . PRO A 1 101 ? -1.381 -4.345 -28.491 1.00 84.69 101 PRO A C 1
ATOM 796 O O . PRO A 1 101 ? -0.539 -3.855 -29.244 1.00 84.69 101 PRO A O 1
ATOM 799 N N . ALA A 1 102 ? -1.116 -5.437 -27.770 1.00 83.88 102 ALA A N 1
ATOM 800 C CA . ALA A 1 102 ? 0.214 -6.054 -27.763 1.00 83.88 102 ALA A CA 1
ATOM 801 C C . ALA A 1 102 ? 0.759 -6.300 -29.185 1.00 83.88 102 ALA A C 1
ATOM 803 O O . ALA A 1 102 ? 1.936 -6.052 -29.427 1.00 83.88 102 ALA A O 1
ATOM 804 N N . ALA A 1 103 ? -0.116 -6.665 -30.129 1.00 88.88 103 ALA A N 1
ATOM 805 C CA . ALA A 1 103 ? 0.203 -6.816 -31.548 1.00 88.88 103 ALA A CA 1
ATOM 806 C C . ALA A 1 103 ? 0.655 -5.509 -32.235 1.00 88.88 103 ALA A C 1
ATOM 808 O O . ALA A 1 103 ? 1.614 -5.516 -33.007 1.00 88.88 103 ALA A O 1
ATOM 809 N N . GLU A 1 104 ? 0.015 -4.377 -31.943 1.00 88.88 104 GLU A N 1
ATOM 810 C CA . GLU A 1 104 ? 0.405 -3.067 -32.481 1.00 88.88 104 GLU A CA 1
ATOM 811 C C . GLU A 1 104 ? 1.745 -2.612 -31.902 1.00 88.88 104 GLU A C 1
ATOM 813 O O . GLU A 1 104 ? 2.633 -2.183 -32.639 1.00 88.88 104 GLU A O 1
ATOM 818 N N . ARG A 1 105 ? 1.943 -2.787 -30.588 1.00 89.44 105 ARG A N 1
ATOM 819 C CA . ARG A 1 105 ? 3.235 -2.507 -29.946 1.00 89.44 105 ARG A CA 1
ATOM 820 C C . ARG A 1 105 ? 4.344 -3.398 -30.495 1.00 89.44 105 ARG A C 1
ATOM 822 O O . ARG A 1 105 ? 5.444 -2.903 -30.720 1.00 89.44 105 ARG A O 1
ATOM 829 N N . TRP A 1 106 ? 4.063 -4.679 -30.726 1.00 92.12 106 TRP A N 1
ATOM 830 C CA . TRP A 1 106 ? 5.002 -5.616 -31.342 1.00 92.12 106 TRP A CA 1
ATOM 831 C C . TRP A 1 106 ? 5.406 -5.161 -32.746 1.00 92.12 106 TRP A C 1
ATOM 833 O O . TRP A 1 106 ? 6.593 -5.059 -33.057 1.00 92.12 106 TRP A O 1
ATOM 843 N N . SER A 1 107 ? 4.416 -4.800 -33.563 1.00 90.38 107 SER A N 1
ATOM 844 C CA . SER A 1 107 ? 4.625 -4.331 -34.935 1.00 90.38 107 SER A CA 1
ATOM 845 C C . SER A 1 107 ? 5.446 -3.039 -34.985 1.00 90.38 107 SER A C 1
ATOM 847 O O . SER A 1 107 ? 6.315 -2.901 -35.843 1.00 90.38 107 SER A O 1
ATOM 849 N N . ALA A 1 108 ? 5.225 -2.122 -34.037 1.00 90.19 108 ALA A N 1
ATOM 850 C CA . ALA A 1 108 ? 5.967 -0.866 -33.926 1.00 90.19 108 ALA A CA 1
ATOM 851 C C . ALA A 1 108 ? 7.368 -1.014 -33.294 1.00 90.19 108 ALA A C 1
ATOM 853 O O . ALA A 1 108 ? 8.200 -0.110 -33.419 1.00 90.19 108 ALA A O 1
ATOM 854 N N . ALA A 1 109 ? 7.645 -2.121 -32.595 1.00 92.25 109 ALA A N 1
ATOM 855 C CA . ALA A 1 109 ? 8.935 -2.354 -31.953 1.00 92.25 109 ALA A CA 1
ATOM 856 C C . ALA A 1 109 ? 10.045 -2.566 -32.991 1.00 92.25 109 ALA A C 1
ATOM 858 O O . ALA A 1 109 ? 9.843 -3.160 -34.054 1.00 92.25 109 ALA A O 1
ATOM 859 N N . LYS A 1 110 ? 11.251 -2.087 -32.668 1.00 94.44 110 LYS A N 1
ATOM 860 C CA . LYS A 1 110 ? 12.395 -2.169 -33.580 1.00 94.44 110 LYS A CA 1
ATOM 861 C C . LYS A 1 110 ? 12.907 -3.615 -33.637 1.00 94.44 110 LYS A C 1
ATOM 863 O O . LYS A 1 110 ? 12.937 -4.278 -32.601 1.00 94.44 110 LYS A O 1
ATOM 868 N N . PRO A 1 111 ? 13.376 -4.108 -34.795 1.00 94.31 111 PRO A N 1
ATOM 869 C CA . PRO A 1 111 ? 14.062 -5.395 -34.858 1.00 94.31 111 PRO A CA 1
ATOM 870 C C . PRO A 1 111 ? 15.280 -5.419 -33.931 1.00 94.31 111 PRO A C 1
ATOM 872 O O . PRO A 1 111 ? 15.971 -4.404 -33.795 1.00 94.31 111 PRO A O 1
ATOM 875 N N . LEU A 1 112 ? 15.574 -6.576 -33.335 1.00 96.44 112 LEU A N 1
ATOM 876 C CA . LEU A 1 112 ? 16.792 -6.759 -32.551 1.00 96.44 112 LEU A CA 1
ATOM 877 C C . LEU A 1 112 ? 18.026 -6.602 -33.460 1.00 96.44 112 LEU A C 1
ATOM 879 O O . LEU A 1 112 ? 18.153 -7.295 -34.469 1.00 96.44 112 LEU A O 1
ATOM 883 N N . ARG A 1 113 ? 18.955 -5.705 -33.105 1.00 94.00 113 ARG A N 1
ATOM 884 C CA . ARG A 1 113 ? 20.173 -5.434 -33.890 1.00 94.00 113 ARG A CA 1
ATOM 885 C C . ARG A 1 113 ? 21.436 -5.787 -33.103 1.00 94.00 113 ARG A C 1
ATOM 887 O O . ARG A 1 113 ? 21.506 -5.444 -31.922 1.00 94.00 113 ARG A O 1
ATOM 894 N N . PRO A 1 114 ? 22.462 -6.388 -33.736 1.00 93.81 114 PRO A N 1
ATOM 895 C CA . PRO A 1 114 ? 23.770 -6.554 -33.112 1.00 93.81 114 PRO A CA 1
ATOM 896 C C . PRO A 1 114 ? 24.286 -5.248 -32.503 1.00 93.81 114 PRO A C 1
ATOM 898 O O . PRO A 1 114 ? 24.296 -4.206 -33.154 1.00 93.81 114 PRO A O 1
ATOM 901 N N . GLY A 1 115 ? 24.686 -5.306 -31.232 1.00 91.81 115 GLY A N 1
ATOM 902 C CA . GLY A 1 115 ? 25.208 -4.157 -30.490 1.00 91.81 115 GLY A CA 1
ATOM 903 C C . GLY A 1 115 ? 24.157 -3.216 -29.889 1.00 91.81 115 GLY A C 1
ATOM 904 O O . GLY A 1 115 ? 24.546 -2.288 -29.179 1.00 91.81 115 GLY A O 1
ATOM 905 N N . SER A 1 116 ? 22.855 -3.444 -30.105 1.00 94.75 116 SER A N 1
ATOM 906 C CA . SER A 1 116 ? 21.812 -2.695 -29.395 1.00 94.75 116 SER A CA 1
ATOM 907 C C . SER A 1 116 ? 21.767 -3.046 -27.905 1.00 94.75 116 SER A C 1
ATOM 909 O O . SER A 1 116 ? 22.380 -4.021 -27.463 1.00 94.75 116 SER A O 1
ATOM 911 N N . ARG A 1 117 ? 21.055 -2.253 -27.093 1.00 96.38 117 ARG A N 1
ATOM 912 C CA . ARG A 1 117 ? 21.036 -2.455 -25.633 1.00 96.38 117 ARG A CA 1
ATOM 913 C C . ARG A 1 117 ? 20.432 -3.812 -25.270 1.00 96.38 117 ARG A C 1
ATOM 915 O O . ARG A 1 117 ? 20.997 -4.527 -24.442 1.00 96.38 117 ARG A O 1
ATOM 922 N N . ALA A 1 118 ? 19.350 -4.188 -25.950 1.00 96.44 118 ALA A N 1
ATOM 923 C CA . ALA A 1 118 ? 18.734 -5.501 -25.818 1.00 96.44 118 ALA A CA 1
ATOM 924 C C . ALA A 1 118 ? 19.693 -6.620 -26.261 1.00 96.44 118 ALA A C 1
ATOM 926 O O . ALA A 1 118 ? 19.832 -7.619 -25.558 1.00 96.44 118 ALA A O 1
ATOM 927 N N . TRP A 1 119 ? 20.417 -6.438 -27.373 1.00 97.19 119 TRP A N 1
ATOM 928 C CA . TRP A 1 119 ? 21.395 -7.424 -27.842 1.00 97.19 119 TRP A CA 1
ATOM 929 C C . TRP A 1 119 ? 22.531 -7.633 -26.844 1.00 97.19 119 TRP A C 1
ATOM 931 O O . TRP A 1 119 ? 22.815 -8.773 -26.489 1.00 97.19 119 TRP A O 1
ATOM 941 N N . ARG A 1 120 ? 23.170 -6.557 -26.367 1.00 96.94 120 ARG A N 1
ATOM 942 C CA . ARG A 1 120 ? 24.262 -6.654 -25.383 1.00 96.94 120 ARG A CA 1
ATOM 943 C C . ARG A 1 120 ? 23.779 -7.295 -24.093 1.00 96.94 120 ARG A C 1
ATOM 945 O O . ARG A 1 120 ? 24.446 -8.171 -23.563 1.00 96.94 120 ARG A O 1
ATOM 952 N N . TYR A 1 121 ? 22.584 -6.939 -23.623 1.00 97.06 121 TYR A N 1
ATOM 953 C CA . TYR A 1 121 ? 21.996 -7.602 -22.464 1.00 97.06 121 TYR A CA 1
ATOM 954 C C . TYR A 1 121 ? 21.860 -9.117 -22.683 1.00 97.06 121 TYR A C 1
ATOM 956 O O . TYR A 1 121 ? 22.314 -9.911 -21.860 1.00 97.06 121 TYR A O 1
ATOM 964 N N . LEU A 1 122 ? 21.290 -9.541 -23.809 1.00 97.38 122 LEU A N 1
ATOM 965 C CA . LEU A 1 122 ? 21.094 -10.960 -24.094 1.00 97.38 122 LEU A CA 1
ATOM 966 C C . LEU A 1 122 ? 22.421 -11.709 -24.321 1.00 97.38 122 LEU A C 1
ATOM 968 O O . LEU A 1 122 ? 22.604 -12.804 -23.791 1.00 97.38 122 LEU A O 1
ATOM 972 N N . ALA A 1 123 ? 23.358 -11.122 -25.062 1.00 97.38 123 ALA A N 1
ATOM 973 C CA . ALA A 1 123 ? 24.624 -11.751 -25.431 1.00 97.38 123 ALA A CA 1
ATOM 974 C C . ALA A 1 123 ? 25.669 -11.715 -24.306 1.00 97.38 123 ALA A C 1
ATOM 976 O O . ALA A 1 123 ? 26.351 -12.704 -24.055 1.00 97.38 123 ALA A O 1
ATOM 977 N N . GLU A 1 124 ? 25.810 -10.584 -23.620 1.00 97.00 124 GLU A N 1
ATOM 978 C CA . GLU A 1 124 ? 26.895 -10.350 -22.662 1.00 97.00 124 GLU A CA 1
ATOM 979 C C . GLU A 1 124 ? 26.462 -10.691 -21.235 1.00 97.00 124 GLU A C 1
ATOM 981 O O . GLU A 1 124 ? 27.213 -11.355 -20.522 1.00 97.00 124 GLU A O 1
ATOM 986 N N . VAL A 1 125 ? 25.242 -10.302 -20.836 1.00 96.81 125 VAL A N 1
ATOM 987 C CA . VAL A 1 125 ? 24.722 -10.538 -19.475 1.00 96.81 125 VAL A CA 1
ATOM 988 C C . VAL A 1 125 ? 24.041 -11.898 -19.365 1.00 96.81 125 VAL A C 1
ATOM 990 O O . VAL A 1 125 ? 24.311 -12.649 -18.433 1.00 96.81 125 VAL A O 1
ATOM 993 N N . ARG A 1 126 ? 23.166 -12.246 -20.317 1.00 96.75 126 ARG A N 1
ATOM 994 C CA . ARG A 1 126 ? 22.461 -13.545 -20.325 1.00 96.75 126 ARG A CA 1
ATOM 995 C C . ARG A 1 126 ? 23.226 -14.641 -21.066 1.00 96.75 126 ARG A C 1
ATOM 997 O O . ARG A 1 126 ? 22.770 -15.779 -21.079 1.00 96.75 126 ARG A O 1
ATOM 1004 N N . ARG A 1 127 ? 24.395 -14.307 -21.629 1.00 97.38 127 ARG A N 1
ATOM 1005 C CA . ARG A 1 127 ? 25.333 -15.240 -22.277 1.00 97.38 127 ARG A CA 1
ATOM 1006 C C . ARG A 1 127 ? 24.695 -16.065 -23.401 1.00 97.38 127 ARG A C 1
ATOM 1008 O O . ARG A 1 127 ? 25.134 -17.180 -23.672 1.00 97.38 127 ARG A O 1
ATOM 1015 N N . LEU A 1 128 ? 23.674 -15.521 -24.071 1.00 96.69 128 LEU A N 1
ATOM 1016 C CA . LEU A 1 128 ? 23.041 -16.176 -25.212 1.00 96.69 128 LEU A CA 1
ATOM 1017 C C . LEU A 1 128 ? 23.967 -16.112 -26.438 1.00 96.69 128 LEU A C 1
ATOM 1019 O O . LEU A 1 128 ? 24.426 -15.023 -26.797 1.00 96.69 128 LEU A O 1
ATOM 1023 N N . PRO A 1 129 ? 24.235 -17.244 -27.119 1.00 97.12 129 PRO A N 1
ATOM 1024 C CA . PRO A 1 129 ? 25.105 -17.247 -28.287 1.00 97.12 129 PRO A CA 1
ATOM 1025 C C . PRO A 1 129 ? 24.569 -16.352 -29.410 1.00 97.12 129 PRO A C 1
ATOM 1027 O O . PRO A 1 129 ? 23.396 -16.419 -29.780 1.00 97.12 129 PRO A O 1
ATOM 1030 N N . GLY A 1 130 ? 25.450 -15.565 -30.031 1.00 95.75 130 GLY A N 1
ATOM 1031 C CA . GLY A 1 130 ? 25.094 -14.689 -31.153 1.00 95.75 130 GLY A CA 1
ATOM 1032 C C . GLY A 1 130 ? 24.367 -15.379 -32.325 1.00 95.75 130 GLY A C 1
ATOM 1033 O O . GLY A 1 130 ? 23.481 -14.756 -32.910 1.00 95.75 130 GLY A O 1
ATOM 1034 N N . PRO A 1 131 ? 24.682 -16.639 -32.699 1.00 97.19 131 PRO A N 1
ATOM 1035 C CA . PRO A 1 131 ? 23.893 -17.380 -33.687 1.00 97.19 131 PRO A CA 1
ATOM 1036 C C . PRO A 1 131 ? 22.434 -17.610 -33.266 1.00 97.19 131 PRO A C 1
ATOM 1038 O O . PRO A 1 131 ? 21.541 -17.446 -34.091 1.00 97.19 131 PRO A O 1
ATOM 1041 N N . VAL A 1 132 ? 22.181 -17.907 -31.986 1.00 97.06 132 VAL A N 1
ATOM 1042 C CA . VAL A 1 132 ? 20.824 -18.102 -31.444 1.00 97.06 132 VAL A CA 1
ATOM 1043 C C . VAL A 1 132 ? 20.035 -16.796 -31.502 1.00 97.06 132 VAL A C 1
ATOM 1045 O O . VAL A 1 132 ? 18.894 -16.786 -31.949 1.00 97.06 132 VAL A O 1
ATOM 1048 N N . LEU A 1 133 ? 20.660 -15.674 -31.135 1.00 97.12 133 LEU A N 1
ATOM 1049 C CA . LEU A 1 133 ? 20.020 -14.357 -31.213 1.00 97.12 133 LEU A CA 1
ATOM 1050 C C . LEU A 1 133 ? 19.706 -13.937 -32.653 1.00 97.12 133 LEU A C 1
ATOM 1052 O O . LEU A 1 133 ? 18.657 -13.351 -32.899 1.00 97.12 133 LEU A O 1
ATOM 1056 N N . ARG A 1 134 ? 20.579 -14.266 -33.615 1.00 96.25 134 ARG A N 1
ATOM 1057 C CA . ARG A 1 134 ? 20.303 -14.045 -35.045 1.00 96.25 134 ARG A CA 1
ATOM 1058 C C . ARG A 1 134 ? 19.130 -14.885 -35.534 1.00 96.25 134 ARG A C 1
ATOM 1060 O O . ARG A 1 134 ? 18.273 -14.348 -36.225 1.00 96.25 134 ARG A O 1
ATOM 1067 N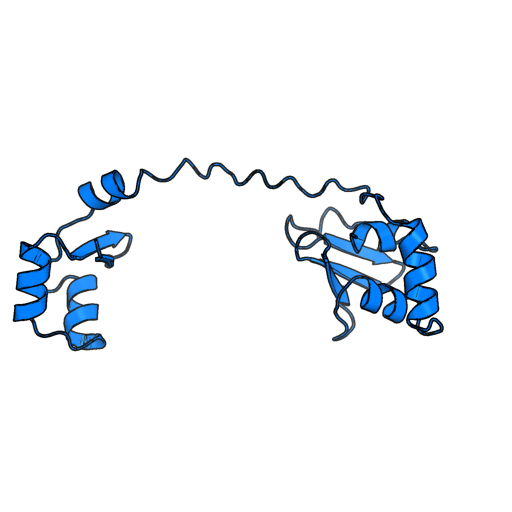 N . ALA A 1 135 ? 19.079 -16.164 -35.162 1.00 96.94 135 ALA A N 1
ATOM 1068 C CA . ALA A 1 135 ? 17.971 -17.043 -35.525 1.00 96.94 135 ALA A CA 1
ATOM 1069 C C . ALA A 1 135 ? 16.642 -16.546 -34.932 1.00 96.94 135 ALA A C 1
ATOM 1071 O O . ALA A 1 135 ? 15.649 -16.448 -35.645 1.00 96.94 135 ALA A O 1
ATOM 1072 N N . ALA A 1 136 ? 16.642 -16.145 -33.659 1.00 96.25 136 ALA A N 1
ATOM 1073 C CA . ALA A 1 136 ? 15.459 -15.618 -32.988 1.00 96.25 136 ALA A CA 1
ATOM 1074 C C . ALA A 1 136 ? 15.000 -14.262 -33.559 1.00 96.25 136 ALA A C 1
ATOM 1076 O O . ALA A 1 136 ? 13.802 -14.029 -33.692 1.00 96.25 136 ALA A O 1
ATOM 1077 N N . ALA A 1 137 ? 15.932 -13.384 -33.945 1.00 95.19 137 ALA A N 1
ATOM 1078 C CA . ALA A 1 137 ? 15.606 -12.135 -34.634 1.00 95.19 137 ALA A CA 1
ATOM 1079 C C . ALA A 1 137 ? 15.040 -12.385 -36.044 1.00 95.19 137 ALA A C 1
ATOM 1081 O O . ALA A 1 137 ? 14.089 -11.722 -36.446 1.00 95.19 137 ALA A O 1
ATOM 1082 N N . ALA A 1 138 ? 15.593 -13.353 -36.785 1.00 95.50 138 ALA A N 1
ATOM 1083 C CA . ALA A 1 138 ? 15.104 -13.729 -38.113 1.00 95.50 138 ALA A CA 1
ATOM 1084 C C . ALA A 1 138 ? 13.705 -14.364 -38.071 1.00 95.50 138 ALA A C 1
ATOM 1086 O O . ALA A 1 138 ? 12.913 -14.154 -38.982 1.00 95.50 138 ALA A O 1
ATOM 1087 N N . ALA A 1 139 ? 13.396 -15.102 -37.003 1.00 96.19 139 ALA A N 1
ATOM 1088 C CA . ALA A 1 139 ? 12.080 -15.688 -36.763 1.00 96.19 139 ALA A CA 1
ATOM 1089 C C . ALA A 1 139 ? 11.042 -14.687 -36.218 1.00 96.19 139 ALA A C 1
ATOM 1091 O O . ALA A 1 139 ? 9.944 -15.102 -35.865 1.00 96.19 139 ALA A O 1
ATOM 1092 N N . ASP A 1 140 ? 11.393 -13.401 -36.095 1.00 94.62 140 ASP A N 1
ATOM 1093 C CA . ASP A 1 140 ? 10.582 -12.383 -35.417 1.00 94.62 140 ASP A CA 1
ATOM 1094 C C . ASP A 1 140 ? 10.112 -12.826 -34.019 1.00 94.62 140 ASP A C 1
ATOM 1096 O O . ASP A 1 140 ? 8.999 -12.535 -33.604 1.00 94.62 140 ASP A O 1
ATOM 1100 N N . ALA A 1 141 ? 10.959 -13.557 -33.288 1.00 96.19 141 ALA A N 1
ATOM 1101 C CA . ALA A 1 141 ? 10.668 -14.019 -31.930 1.00 96.19 141 ALA A CA 1
ATOM 1102 C C . ALA A 1 141 ? 11.182 -13.040 -30.861 1.00 96.19 141 ALA A C 1
ATOM 1104 O O . ALA A 1 141 ? 10.800 -13.134 -29.695 1.00 96.19 141 ALA A O 1
ATOM 1105 N N . ILE A 1 142 ? 12.075 -12.112 -31.239 1.00 96.62 142 ILE A N 1
ATOM 1106 C CA . ILE A 1 142 ? 12.656 -11.105 -30.340 1.00 96.62 142 ILE A CA 1
ATOM 1107 C C . ILE A 1 142 ? 12.733 -9.740 -31.027 1.00 96.62 142 ILE A C 1
ATOM 1109 O O . ILE A 1 142 ? 13.295 -9.608 -32.117 1.00 96.62 142 ILE A O 1
ATOM 1113 N N . ARG A 1 143 ? 12.258 -8.701 -30.334 1.00 96.00 143 ARG A N 1
ATOM 1114 C CA . ARG A 1 143 ? 12.359 -7.292 -30.748 1.00 96.00 143 ARG A CA 1
ATOM 1115 C C . ARG A 1 143 ? 12.911 -6.408 -29.634 1.00 96.00 143 ARG A C 1
ATOM 1117 O O . ARG A 1 143 ? 12.947 -6.788 -28.465 1.00 96.00 143 ARG A O 1
ATOM 1124 N N . GLU A 1 144 ? 13.350 -5.213 -30.006 1.00 95.31 144 GLU A N 1
ATOM 1125 C CA . GLU A 1 144 ? 13.773 -4.171 -29.078 1.00 95.31 144 GLU A CA 1
ATOM 1126 C C . GLU A 1 144 ? 12.604 -3.229 -28.769 1.00 95.31 144 GLU A C 1
ATOM 1128 O O . GLU A 1 144 ? 12.125 -2.473 -29.621 1.00 95.31 144 GLU A O 1
ATOM 1133 N N . GLY A 1 145 ? 12.146 -3.304 -27.523 1.00 90.06 145 GLY A N 1
ATOM 1134 C CA . GLY A 1 145 ? 11.090 -2.478 -26.968 1.00 90.06 145 GLY A CA 1
ATOM 1135 C C . GLY A 1 145 ? 11.583 -1.140 -26.426 1.00 90.06 145 GLY A C 1
ATOM 1136 O O . GLY A 1 145 ? 12.756 -0.763 -26.534 1.00 90.06 145 GLY A O 1
ATOM 1137 N N . ALA A 1 146 ? 10.664 -0.410 -25.791 1.00 86.56 146 ALA A N 1
ATOM 1138 C CA . ALA A 1 146 ? 10.955 0.888 -25.191 1.00 86.56 146 ALA A CA 1
ATOM 1139 C C . ALA A 1 146 ? 12.171 0.822 -24.247 1.00 86.56 146 ALA A C 1
ATOM 1141 O O . ALA A 1 146 ? 12.377 -0.163 -23.531 1.00 86.56 146 ALA A O 1
ATOM 1142 N N . TYR A 1 147 ? 12.985 1.882 -24.273 1.00 87.31 147 TYR A N 1
ATOM 1143 C CA . TYR A 1 147 ? 14.206 2.034 -23.469 1.00 87.31 147 TYR A CA 1
ATOM 1144 C C . TYR A 1 147 ? 15.292 0.961 -23.703 1.00 87.31 147 TYR A C 1
ATOM 1146 O O . TYR A 1 147 ? 16.220 0.831 -22.896 1.00 87.31 147 TYR A O 1
ATOM 1154 N N . GLY A 1 148 ? 15.213 0.226 -24.821 1.00 88.38 148 GLY A N 1
ATOM 1155 C CA . GLY A 1 148 ? 16.175 -0.814 -25.195 1.00 88.38 148 GLY A CA 1
ATOM 1156 C C . GLY A 1 148 ? 15.955 -2.140 -24.465 1.00 88.38 148 GLY A C 1
ATOM 1157 O O . GLY A 1 148 ? 16.915 -2.862 -24.192 1.00 88.38 148 GLY A O 1
ATOM 1158 N N . THR A 1 149 ? 14.706 -2.427 -24.088 1.00 92.56 149 THR A N 1
ATOM 1159 C CA . THR A 1 149 ? 14.302 -3.697 -23.465 1.00 92.56 149 THR A CA 1
ATOM 1160 C C . THR A 1 149 ? 14.155 -4.802 -24.514 1.00 92.56 149 THR A C 1
ATOM 1162 O O . THR A 1 149 ? 13.845 -4.525 -25.668 1.00 92.56 149 THR A O 1
ATOM 1165 N N . ALA A 1 150 ? 14.381 -6.061 -24.133 1.00 95.44 150 ALA A N 1
ATOM 1166 C CA . ALA A 1 150 ? 14.109 -7.206 -25.003 1.00 95.44 150 ALA A CA 1
ATOM 1167 C C . ALA A 1 150 ? 12.644 -7.640 -24.849 1.00 95.44 150 ALA 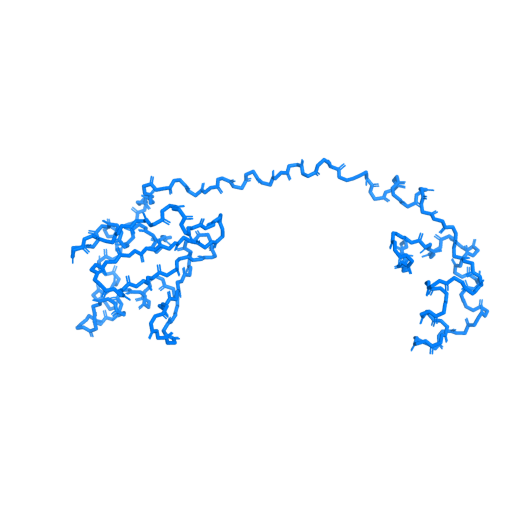A C 1
ATOM 1169 O O . ALA A 1 150 ? 12.200 -7.896 -23.729 1.00 95.44 150 ALA A O 1
ATOM 1170 N N . TRP A 1 151 ? 11.902 -7.702 -25.953 1.00 95.38 151 TRP A N 1
ATOM 1171 C CA . TRP A 1 151 ? 10.528 -8.208 -26.015 1.00 95.38 151 TRP A CA 1
ATOM 1172 C C . TRP A 1 151 ? 10.496 -9.541 -26.757 1.00 95.38 151 TRP A C 1
ATOM 1174 O O . TRP A 1 151 ? 11.257 -9.723 -27.705 1.00 95.38 151 TRP A O 1
ATOM 1184 N N . PHE A 1 152 ? 9.602 -10.435 -26.338 1.00 94.31 152 PHE A N 1
ATOM 1185 C CA . PHE A 1 152 ? 9.461 -11.796 -26.859 1.00 94.31 152 PHE A CA 1
ATOM 1186 C C . PHE A 1 152 ? 8.017 -12.022 -27.321 1.00 94.31 152 PHE A C 1
ATOM 1188 O O . PHE A 1 152 ? 7.102 -11.534 -26.649 1.00 94.31 152 PHE A O 1
ATOM 1195 N N . ALA A 1 153 ? 7.848 -12.697 -28.459 1.00 87.56 153 ALA A N 1
ATOM 1196 C CA . ALA A 1 153 ? 6.548 -13.090 -29.008 1.00 87.56 153 ALA A CA 1
ATOM 1197 C C . ALA A 1 153 ? 6.034 -14.394 -28.384 1.00 87.56 153 ALA A C 1
ATOM 1199 O O . ALA A 1 153 ? 6.880 -15.245 -28.019 1.00 87.56 153 ALA A O 1
#

Radius of gyration: 25.41 Å; chains: 1; bounding box: 49×34×64 Å